Protein AF-A0AAU6FZZ6-F1 (afdb_monomer)

Secondary structure (DSSP, 8-state):
-EEEEESS-PPTTPPPBTTEEEEEEE-STT-EEEEEEEE--STT-SEEEEEESSTTSSTTTT-EEEEES--SSSSSB--TT-EEEEEE-HHHHTSEEEEEEEE---STT--EEEEEESSS-SSTTSS-EE-----

Nearest PDB structures (foldseek):
  8uxf-assembly1_A  TM=7.130E-01  e=1.417E-01  Homo sapiens
  4fvv-assembly1_A  TM=6.286E-01  e=9.226E-02  Clostridium botulinum
  3rmx-assembly3_C  TM=6.778E-01  e=1.755E-01  Clostridium botulinum
  3n7m-assembly1_A  TM=5.606E-01  e=2.175E-01  Clostridium botulinum
  4fvv-assembly2_B  TM=6.785E-01  e=1.146E+00  Clostridium botulinum

Structure (mmCIF, N/CA/C/O backbone):
data_AF-A0AAU6FZZ6-F1
#
_entry.id   AF-A0AAU6FZZ6-F1
#
loop_
_atom_site.group_PDB
_atom_site.id
_atom_site.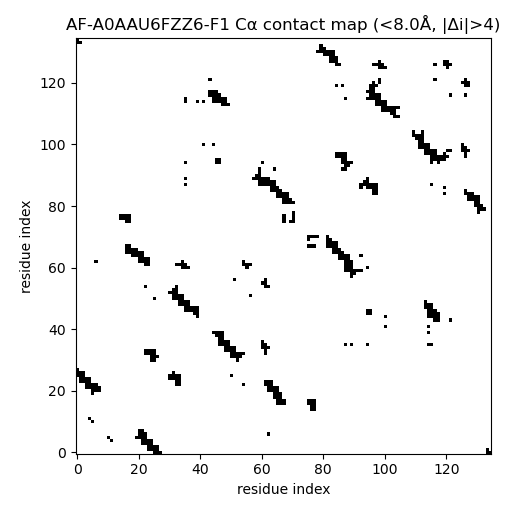type_symbol
_atom_site.label_atom_id
_atom_site.label_alt_id
_atom_site.label_comp_id
_atom_site.label_asym_id
_atom_site.label_entity_id
_atom_site.label_seq_id
_atom_site.pdbx_PDB_ins_code
_atom_site.Cartn_x
_atom_site.Cartn_y
_atom_site.Cartn_z
_atom_site.occupancy
_atom_site.B_iso_or_equiv
_atom_site.auth_seq_id
_atom_site.auth_comp_id
_atom_site.auth_asym_id
_atom_site.auth_atom_id
_atom_site.pdbx_PDB_model_num
ATOM 1 N N . MET A 1 1 ? -12.258 -1.123 -8.239 1.00 92.31 1 MET A N 1
ATOM 2 C CA . MET A 1 1 ? -12.514 -1.399 -6.808 1.00 92.31 1 MET A CA 1
ATOM 3 C C . MET A 1 1 ? -11.425 -2.312 -6.262 1.00 92.31 1 MET A C 1
ATOM 5 O O . MET A 1 1 ? -10.962 -3.175 -6.999 1.00 92.31 1 MET A O 1
ATOM 9 N N . TRP A 1 2 ? -11.029 -2.131 -5.001 1.00 96.12 2 TRP A N 1
ATOM 10 C CA . TRP A 1 2 ? -10.044 -2.969 -4.311 1.00 96.12 2 TRP A CA 1
ATOM 11 C C . TRP A 1 2 ? -10.691 -3.674 -3.120 1.00 96.12 2 TRP A C 1
ATOM 13 O O . TRP A 1 2 ? -11.487 -3.073 -2.404 1.00 96.12 2 TRP A O 1
ATOM 23 N N . LYS A 1 3 ? -10.336 -4.939 -2.900 1.00 95.94 3 LYS A N 1
ATOM 24 C CA . LYS A 1 3 ? -10.728 -5.727 -1.730 1.00 95.94 3 LYS A CA 1
ATOM 25 C C . LYS A 1 3 ? -9.518 -5.925 -0.826 1.00 95.94 3 LYS A C 1
ATOM 27 O O . LYS A 1 3 ? -8.477 -6.387 -1.286 1.00 95.94 3 LYS A O 1
ATOM 32 N N . VAL A 1 4 ? -9.678 -5.632 0.460 1.00 97.31 4 VAL A N 1
ATOM 33 C CA . VAL A 1 4 ? -8.666 -5.914 1.483 1.00 97.31 4 VAL A CA 1
ATOM 34 C C . VAL A 1 4 ? -8.840 -7.353 1.969 1.00 97.31 4 VAL A C 1
ATOM 36 O O . VAL A 1 4 ? -9.945 -7.766 2.322 1.00 97.31 4 VAL A O 1
ATOM 39 N N . VAL A 1 5 ? -7.762 -8.135 1.967 1.00 97.38 5 VAL A N 1
ATOM 40 C CA . VAL A 1 5 ? -7.744 -9.523 2.455 1.00 97.38 5 VAL A CA 1
ATOM 41 C C . VAL A 1 5 ? -6.594 -9.684 3.438 1.00 97.38 5 VAL A C 1
ATOM 43 O O . VAL A 1 5 ? -5.491 -9.227 3.164 1.00 97.38 5 VAL A O 1
ATOM 46 N N . SER A 1 6 ? -6.814 -10.351 4.571 1.00 98.00 6 SER A N 1
ATOM 47 C CA . SER A 1 6 ? -5.733 -10.605 5.528 1.00 98.00 6 SER A CA 1
ATOM 48 C C . SER A 1 6 ? -4.625 -11.463 4.910 1.00 98.00 6 SER A C 1
ATOM 50 O O . SER A 1 6 ? -4.896 -12.503 4.306 1.00 98.00 6 SER A O 1
ATOM 52 N N . ALA A 1 7 ? -3.370 -11.056 5.106 1.00 97.00 7 ALA A N 1
ATOM 53 C CA . ALA A 1 7 ? -2.201 -11.858 4.753 1.00 97.00 7 ALA A CA 1
ATOM 54 C C . ALA A 1 7 ? -1.709 -12.752 5.904 1.00 97.00 7 ALA A C 1
ATOM 56 O O . ALA A 1 7 ? -0.831 -13.589 5.692 1.00 97.00 7 ALA A O 1
ATOM 57 N N . THR A 1 8 ? -2.288 -12.593 7.096 1.00 96.44 8 THR A N 1
ATOM 58 C CA . THR A 1 8 ? -1.918 -13.286 8.342 1.00 96.44 8 THR A CA 1
ATOM 59 C C . THR A 1 8 ? -2.999 -14.240 8.850 1.00 96.44 8 THR A C 1
ATOM 61 O O . THR A 1 8 ? -2.817 -14.870 9.886 1.00 96.44 8 THR A O 1
ATOM 64 N N . GLY A 1 9 ? -4.110 -14.386 8.120 1.00 95.69 9 GLY A N 1
ATOM 65 C CA . GLY A 1 9 ? -5.161 -15.358 8.436 1.00 95.69 9 GLY A CA 1
ATOM 66 C C . GLY A 1 9 ? -6.272 -14.844 9.353 1.00 95.69 9 GLY A C 1
ATOM 67 O O . GLY A 1 9 ? -7.005 -15.656 9.913 1.00 95.69 9 GLY A O 1
ATOM 68 N N . LYS A 1 10 ? -6.447 -13.521 9.498 1.00 97.56 10 LYS A N 1
ATOM 69 C CA . LYS A 1 10 ? -7.645 -12.976 10.160 1.00 97.56 10 LYS A CA 1
ATOM 70 C C . LYS A 1 10 ? -8.913 -13.410 9.416 1.00 97.56 10 LYS A C 1
ATOM 72 O O . LYS A 1 10 ? -8.940 -13.448 8.185 1.00 97.56 10 LYS A O 1
ATOM 77 N N . ALA A 1 11 ? -9.968 -13.700 10.175 1.00 97.31 11 ALA A N 1
ATOM 78 C CA . ALA A 1 11 ? -11.250 -14.132 9.631 1.00 97.31 11 ALA A CA 1
ATOM 79 C C . ALA A 1 11 ? -11.925 -13.031 8.795 1.00 97.31 11 ALA A C 1
ATOM 81 O O . ALA A 1 11 ? -11.836 -11.842 9.119 1.00 97.31 11 ALA A O 1
ATOM 82 N N . ASN A 1 12 ? -12.655 -13.428 7.751 1.00 96.12 12 ASN A N 1
ATOM 83 C CA . ASN A 1 12 ? -13.462 -12.501 6.957 1.00 96.12 12 ASN A CA 1
ATOM 84 C C . ASN A 1 12 ? -14.491 -11.780 7.842 1.00 96.12 12 ASN A C 1
ATOM 86 O O . ASN A 1 12 ? -15.104 -12.396 8.709 1.00 96.12 12 ASN A O 1
ATOM 90 N N . GLY A 1 13 ? -14.682 -10.481 7.607 1.00 96.00 13 GLY A N 1
ATOM 91 C CA . GLY A 1 13 ? -15.552 -9.628 8.427 1.00 96.00 13 GLY A CA 1
ATOM 92 C C . GLY A 1 13 ? -14.870 -9.033 9.664 1.00 96.00 13 GLY A C 1
ATOM 93 O O . GLY A 1 13 ? -15.442 -8.148 10.293 1.00 96.00 13 GLY A O 1
ATOM 94 N N . SER A 1 14 ? -13.641 -9.452 9.991 1.00 97.44 14 SER A N 1
ATOM 95 C CA . SER A 1 14 ? -12.847 -8.787 11.030 1.00 97.44 14 SER A CA 1
ATOM 96 C C . SER A 1 14 ? -12.500 -7.359 10.619 1.00 97.44 14 SER A C 1
ATOM 98 O O . SER A 1 14 ? -12.234 -7.090 9.446 1.00 97.44 14 SER A O 1
ATOM 100 N N . HIS A 1 15 ? -12.439 -6.453 11.595 1.00 97.19 15 HIS A N 1
ATOM 101 C CA . HIS A 1 15 ? -11.930 -5.107 11.358 1.00 97.19 15 HIS A CA 1
ATOM 102 C C . HIS A 1 15 ? -10.459 -5.144 10.934 1.00 97.19 15 HIS A C 1
ATOM 104 O O . HIS A 1 15 ? -9.662 -5.902 11.493 1.00 97.19 15 HIS A O 1
ATOM 110 N N . VAL A 1 16 ? -10.109 -4.284 9.978 1.00 98.12 16 VAL A N 1
ATOM 111 C CA . VAL A 1 16 ? -8.714 -3.969 9.672 1.00 98.12 16 VAL A CA 1
ATOM 112 C C . VAL A 1 16 ? -8.199 -3.035 10.762 1.00 98.12 16 VAL A C 1
ATOM 114 O O . V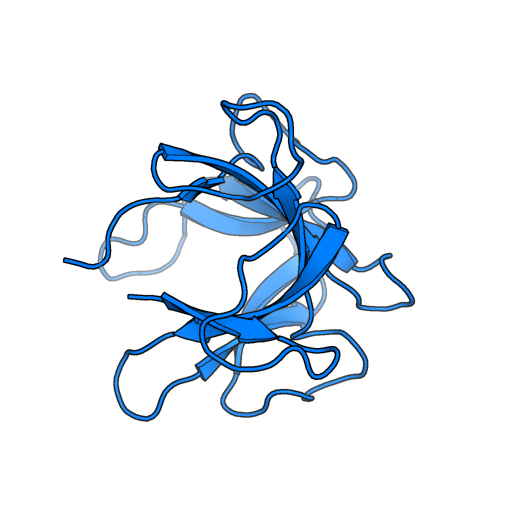AL A 1 16 ? -8.859 -2.053 11.110 1.00 98.12 16 VAL A O 1
ATOM 117 N N . THR A 1 17 ? -7.037 -3.351 11.316 1.00 98.19 17 THR A N 1
ATOM 118 C CA . THR A 1 17 ? -6.372 -2.566 12.360 1.00 98.19 17 THR A CA 1
ATOM 119 C C . THR A 1 17 ? -5.046 -2.039 11.823 1.00 98.19 17 THR A C 1
ATOM 121 O O . THR A 1 17 ? -4.382 -2.716 11.042 1.00 98.19 17 THR A O 1
ATOM 124 N N . SER A 1 18 ? -4.657 -0.832 12.232 1.00 98.50 18 SER A N 1
ATOM 125 C CA . SER A 1 18 ? -3.337 -0.270 11.945 1.00 98.50 18 SER A CA 1
ATOM 126 C C . SER A 1 18 ? -2.237 -1.254 12.371 1.00 98.50 18 SER A C 1
ATOM 128 O O . SER A 1 18 ? -2.272 -1.782 13.483 1.00 98.50 18 SER A O 1
ATOM 130 N N . GLY A 1 19 ? -1.295 -1.531 11.471 1.00 97.81 19 GLY A N 1
ATOM 131 C CA . GLY A 1 19 ? -0.261 -2.559 11.604 1.00 97.81 19 GLY A CA 1
ATOM 132 C C . GLY A 1 19 ? -0.617 -3.924 11.001 1.00 97.81 19 GLY A C 1
ATOM 133 O O . GLY A 1 19 ? 0.236 -4.809 10.970 1.00 97.81 19 GLY A O 1
ATOM 134 N N . ASP A 1 20 ? -1.838 -4.127 10.499 1.00 98.75 20 ASP A N 1
ATOM 135 C CA . ASP A 1 20 ? -2.193 -5.378 9.828 1.00 98.75 20 ASP A CA 1
ATOM 136 C C . ASP A 1 20 ? -1.413 -5.580 8.531 1.00 98.75 20 ASP A C 1
ATOM 138 O O . ASP A 1 20 ? -1.215 -4.650 7.752 1.00 98.75 20 ASP A O 1
ATOM 142 N N . VAL A 1 21 ? -1.063 -6.835 8.241 1.00 98.50 21 VAL A N 1
ATOM 143 C CA . VAL A 1 21 ? -0.535 -7.219 6.928 1.00 98.50 21 VAL A CA 1
ATOM 144 C C . VAL A 1 21 ? -1.675 -7.724 6.054 1.00 98.50 21 VAL A C 1
ATOM 146 O O . VAL A 1 21 ? -2.384 -8.678 6.402 1.00 98.50 21 VAL A O 1
ATOM 149 N N . VAL A 1 22 ? -1.843 -7.094 4.896 1.00 98.62 22 VAL A N 1
ATOM 150 C CA . VAL A 1 22 ? -2.951 -7.321 3.972 1.00 98.62 22 VAL A CA 1
ATOM 151 C C . VAL A 1 22 ? -2.469 -7.560 2.545 1.00 98.62 22 VAL A C 1
ATOM 153 O O . VAL A 1 22 ? -1.380 -7.160 2.137 1.00 98.62 22 VAL A O 1
ATOM 156 N N . TYR A 1 23 ? -3.329 -8.203 1.770 1.00 98.44 23 TYR A N 1
ATOM 157 C CA . TYR A 1 23 ? -3.329 -8.154 0.320 1.00 98.44 23 TYR A CA 1
ATOM 158 C C . TYR A 1 23 ? -4.364 -7.122 -0.137 1.00 98.44 23 TYR A C 1
ATOM 160 O O . TYR A 1 23 ? -5.494 -7.109 0.360 1.00 98.44 23 TYR A O 1
ATOM 168 N N . LEU A 1 24 ? -4.002 -6.309 -1.128 1.00 98.31 24 LEU A N 1
ATOM 169 C CA . LEU A 1 24 ? -4.932 -5.439 -1.846 1.00 98.31 24 LEU A CA 1
ATOM 170 C C . LEU A 1 24 ? -5.278 -6.102 -3.177 1.00 98.31 24 LEU A C 1
ATOM 172 O O . LEU A 1 24 ? -4.426 -6.221 -4.055 1.00 98.31 24 LEU A O 1
ATOM 176 N N . VAL A 1 25 ? -6.520 -6.566 -3.311 1.00 97.62 25 VAL A N 1
ATOM 177 C CA . VAL A 1 25 ? -6.983 -7.335 -4.470 1.00 97.62 25 VAL A CA 1
ATOM 178 C C . VAL A 1 25 ? -7.830 -6.446 -5.373 1.00 97.62 25 VAL A C 1
ATOM 180 O O . VAL A 1 25 ? -8.973 -6.125 -5.043 1.00 97.62 25 VAL A O 1
ATOM 183 N N . ASN A 1 26 ? -7.292 -6.055 -6.522 1.00 96.44 26 ASN A N 1
ATOM 184 C CA . ASN A 1 26 ? -8.046 -5.411 -7.588 1.00 96.44 26 ASN A CA 1
ATOM 185 C C . ASN A 1 26 ? -9.216 -6.321 -7.972 1.00 96.44 26 ASN A C 1
ATOM 187 O O . ASN A 1 26 ? -9.022 -7.515 -8.162 1.00 96.44 26 ASN A O 1
ATOM 191 N N . GLN A 1 27 ? -10.425 -5.776 -8.048 1.00 95.38 27 GLN A N 1
ATOM 192 C CA . GLN A 1 27 ? -11.643 -6.521 -8.382 1.00 95.38 27 GLN A CA 1
ATOM 193 C C . GLN A 1 27 ? -11.985 -6.461 -9.879 1.00 95.38 27 GLN A C 1
ATOM 195 O O . GLN A 1 27 ? -13.053 -6.908 -10.282 1.00 95.38 27 GLN A O 1
ATOM 200 N N . TYR A 1 28 ? -11.113 -5.890 -10.714 1.00 91.19 28 TYR A N 1
ATOM 201 C CA . TYR A 1 28 ? -11.283 -5.938 -12.163 1.00 91.19 28 TYR A CA 1
ATOM 202 C C . TYR A 1 28 ? -11.075 -7.368 -12.695 1.00 91.19 28 TYR A C 1
ATOM 204 O O . TYR A 1 28 ? -10.033 -7.982 -12.454 1.00 91.19 28 TYR A O 1
ATOM 212 N N . SER A 1 29 ? -12.049 -7.872 -13.462 1.00 91.62 29 SER A N 1
ATOM 213 C CA . SER A 1 29 ? -12.034 -9.213 -14.066 1.00 91.62 29 SER A CA 1
ATOM 214 C C . SER A 1 29 ? -11.807 -10.332 -13.027 1.00 91.62 29 SER A C 1
ATOM 216 O O . SER A 1 29 ? -12.528 -10.402 -12.035 1.00 91.62 29 SER A O 1
ATOM 218 N N . THR A 1 30 ? -10.821 -11.212 -13.226 1.00 87.88 30 THR A N 1
ATOM 219 C CA . THR A 1 30 ? -10.518 -12.370 -12.361 1.00 87.88 30 THR A CA 1
ATOM 220 C C . THR A 1 30 ? -9.796 -12.016 -11.059 1.00 87.88 30 THR A C 1
ATOM 222 O O . THR A 1 30 ? -9.497 -12.899 -10.258 1.00 87.88 30 THR A O 1
ATOM 225 N N . GLY A 1 31 ? -9.518 -10.732 -10.846 1.00 92.56 31 GLY A N 1
ATOM 226 C CA . GLY A 1 31 ? -8.831 -10.203 -9.684 1.00 92.56 31 GLY A CA 1
ATOM 227 C C . GLY A 1 31 ? -7.311 -10.358 -9.727 1.00 92.56 31 GLY A C 1
ATOM 228 O O . GLY A 1 31 ? -6.769 -11.381 -10.143 1.00 92.56 31 GLY A O 1
ATOM 229 N N . THR A 1 32 ? -6.609 -9.315 -9.293 1.00 97.06 32 THR A N 1
ATOM 230 C CA . THR A 1 32 ? -5.139 -9.262 -9.238 1.00 97.06 32 THR A CA 1
ATOM 231 C C . THR A 1 32 ? -4.676 -8.592 -7.949 1.00 97.06 32 THR A C 1
ATOM 233 O O . THR A 1 32 ? -5.439 -7.886 -7.300 1.00 97.06 32 THR A O 1
ATOM 236 N N . TYR A 1 33 ? -3.435 -8.820 -7.540 1.00 98.00 33 TYR A N 1
ATOM 237 C CA . TYR A 1 33 ? -2.865 -8.323 -6.288 1.00 98.00 33 TYR A CA 1
ATOM 238 C C . TYR A 1 33 ? -1.971 -7.115 -6.548 1.00 98.00 33 TYR A C 1
ATOM 240 O O . TYR A 1 33 ? -1.170 -7.166 -7.480 1.00 98.00 33 TYR A O 1
ATOM 248 N N . LEU A 1 34 ? -2.077 -6.061 -5.733 1.00 98.25 34 LEU A N 1
ATOM 249 C CA . LEU A 1 34 ? -1.124 -4.948 -5.751 1.00 98.25 34 LEU A CA 1
ATOM 250 C C . LEU A 1 34 ? 0.256 -5.441 -5.318 1.00 98.25 34 LEU A C 1
ATOM 252 O O . LEU A 1 34 ? 0.380 -6.089 -4.277 1.00 98.25 34 LEU A O 1
ATOM 256 N N . ASP A 1 35 ? 1.284 -5.115 -6.090 1.00 98.06 35 ASP A N 1
ATOM 257 C CA . ASP A 1 35 ? 2.591 -5.735 -5.937 1.00 98.06 35 ASP A CA 1
ATOM 258 C C . ASP A 1 35 ? 3.742 -4.815 -6.373 1.00 98.06 35 ASP A C 1
ATOM 260 O O . ASP A 1 35 ? 3.628 -4.078 -7.356 1.00 98.06 35 ASP A O 1
ATOM 264 N N . THR A 1 36 ? 4.855 -4.872 -5.636 1.00 97.12 36 THR A N 1
ATOM 265 C CA . THR A 1 36 ? 6.118 -4.214 -6.002 1.00 97.12 36 THR A CA 1
ATOM 266 C C . THR A 1 36 ? 6.862 -5.009 -7.070 1.00 97.12 36 THR A C 1
ATOM 268 O O . THR A 1 36 ? 7.136 -6.194 -6.900 1.00 97.12 36 THR A O 1
ATOM 271 N N . ASN A 1 37 ? 7.227 -4.371 -8.183 1.00 94.06 37 ASN A N 1
ATOM 272 C CA . ASN A 1 37 ? 7.732 -5.046 -9.375 1.00 94.06 37 ASN A CA 1
ATOM 273 C C . ASN A 1 37 ? 8.958 -4.362 -9.985 1.00 94.06 37 ASN A C 1
ATOM 275 O O . ASN A 1 37 ? 8.829 -3.492 -10.836 1.00 94.06 37 ASN A O 1
ATOM 279 N N . GLY A 1 38 ? 10.149 -4.824 -9.602 1.00 95.12 38 GLY A N 1
ATOM 280 C CA . GLY A 1 38 ? 11.406 -4.311 -10.147 1.00 95.12 38 GLY A CA 1
ATOM 281 C C . GLY A 1 38 ? 11.761 -2.915 -9.629 1.00 95.12 38 GLY A C 1
ATOM 282 O O . GLY A 1 38 ? 10.955 -2.240 -8.991 1.00 95.12 38 GLY A O 1
ATOM 283 N N . HIS A 1 39 ? 13.010 -2.507 -9.845 1.00 96.31 39 HIS A N 1
ATOM 284 C CA . HIS A 1 39 ? 13.485 -1.190 -9.426 1.00 96.31 39 HIS A CA 1
ATOM 285 C C . HIS A 1 39 ? 12.896 -0.087 -10.301 1.00 96.31 39 HIS A C 1
ATOM 287 O O . HIS A 1 39 ? 12.932 -0.193 -11.524 1.00 96.31 39 HIS A O 1
ATOM 293 N N . SER A 1 40 ? 12.424 0.984 -9.663 1.00 96.19 40 SER A N 1
ATOM 294 C CA . SER A 1 40 ? 11.905 2.143 -10.385 1.00 96.19 40 SER A CA 1
ATOM 295 C C . SER A 1 40 ? 13.037 3.040 -10.871 1.00 96.19 40 SER A C 1
ATOM 297 O O . SER A 1 40 ? 14.021 3.258 -10.164 1.00 96.19 40 SER A O 1
ATOM 299 N N . THR A 1 41 ? 12.865 3.635 -12.050 1.00 95.12 41 THR A N 1
ATOM 300 C CA . THR A 1 41 ? 13.735 4.713 -12.548 1.00 95.12 41 THR A CA 1
ATOM 301 C C . THR A 1 41 ? 13.246 6.104 -12.130 1.00 95.12 41 THR A C 1
ATOM 303 O O . THR A 1 41 ? 13.858 7.109 -12.497 1.00 95.12 41 THR A O 1
ATOM 306 N N . ARG A 1 42 ? 12.126 6.202 -11.398 1.00 94.19 42 ARG A N 1
ATOM 307 C CA . ARG A 1 42 ? 11.593 7.474 -10.890 1.00 94.19 42 ARG A CA 1
ATOM 308 C C . ARG A 1 42 ? 12.472 8.012 -9.762 1.00 94.19 42 ARG A C 1
ATOM 310 O O . ARG A 1 42 ? 12.909 7.279 -8.879 1.00 94.19 42 ARG A O 1
ATOM 317 N N . SER A 1 43 ? 12.685 9.327 -9.758 1.00 94.38 43 SER A N 1
ATOM 318 C CA . SER A 1 43 ? 13.462 9.986 -8.705 1.00 94.38 43 SER A CA 1
ATOM 319 C C . SER A 1 43 ? 12.841 9.748 -7.323 1.00 94.38 43 SER A C 1
ATOM 321 O O . SER A 1 43 ? 11.638 9.936 -7.128 1.00 94.38 43 SER A O 1
ATOM 323 N N . GLY A 1 44 ? 13.672 9.322 -6.368 1.00 94.31 44 GLY A N 1
ATOM 324 C CA . GLY A 1 44 ? 13.272 9.051 -4.985 1.00 94.31 44 GLY A CA 1
ATOM 325 C C . GLY A 1 44 ? 12.443 7.778 -4.768 1.00 94.31 44 GLY A C 1
ATOM 326 O O . GLY A 1 44 ? 12.042 7.527 -3.634 1.00 94.31 44 GLY A O 1
ATOM 327 N N . ALA A 1 45 ? 12.190 6.977 -5.808 1.00 97.31 45 ALA A N 1
ATOM 328 C CA . ALA A 1 45 ? 11.492 5.699 -5.688 1.00 97.31 45 ALA A CA 1
ATOM 329 C C . ALA A 1 45 ? 12.450 4.529 -5.396 1.00 97.31 45 ALA A C 1
ATOM 331 O O . ALA A 1 45 ? 13.634 4.579 -5.725 1.00 97.31 45 ALA A O 1
ATOM 332 N N . LYS A 1 46 ? 11.924 3.446 -4.808 1.00 97.62 46 LYS A N 1
ATOM 333 C CA . LYS A 1 46 ? 12.619 2.157 -4.646 1.00 97.62 46 LYS A CA 1
ATOM 334 C C . LYS A 1 46 ? 12.217 1.169 -5.740 1.00 97.62 46 LYS A C 1
ATOM 336 O O . LYS A 1 46 ? 13.085 0.647 -6.441 1.00 97.62 46 LYS A O 1
ATOM 341 N N . TYR A 1 47 ? 10.915 0.918 -5.877 1.00 98.06 47 TYR A N 1
ATOM 342 C CA . TYR A 1 47 ? 10.363 -0.084 -6.789 1.00 98.06 47 TYR A CA 1
ATOM 343 C C . TYR A 1 47 ? 9.155 0.457 -7.551 1.00 98.06 47 TYR A C 1
ATOM 345 O O . TYR A 1 47 ? 8.433 1.317 -7.041 1.00 98.06 47 TYR A O 1
ATOM 353 N N . ASP A 1 48 ? 8.930 -0.050 -8.761 1.00 97.62 48 ASP A N 1
ATOM 354 C CA . ASP A 1 48 ? 7.677 0.194 -9.476 1.00 97.62 48 ASP A CA 1
ATOM 355 C C . ASP A 1 48 ? 6.545 -0.619 -8.838 1.00 97.62 48 ASP A C 1
ATOM 357 O O . ASP A 1 48 ? 6.778 -1.623 -8.156 1.00 97.62 48 ASP A O 1
ATOM 361 N N . VAL A 1 49 ? 5.301 -0.187 -9.043 1.00 97.50 49 VAL A N 1
ATOM 362 C CA . VAL A 1 49 ? 4.117 -0.881 -8.528 1.00 97.50 49 VAL A CA 1
ATOM 363 C C . VAL A 1 49 ? 3.192 -1.252 -9.676 1.00 97.50 49 VAL A C 1
ATOM 365 O O . VAL A 1 49 ? 2.900 -0.459 -10.566 1.00 97.50 49 VAL A O 1
ATOM 368 N N . SER A 1 50 ? 2.720 -2.493 -9.657 1.00 95.69 50 SER A N 1
ATOM 369 C CA . SER A 1 50 ? 1.806 -3.031 -10.663 1.00 95.69 50 SER A CA 1
ATOM 370 C C . SER A 1 50 ? 0.841 -4.022 -10.017 1.00 95.69 50 SER A C 1
ATOM 372 O O . SER A 1 50 ? 0.825 -4.180 -8.794 1.00 95.69 50 SER A O 1
ATOM 374 N N . THR A 1 51 ? 0.008 -4.685 -10.823 1.00 96.12 51 THR A N 1
ATOM 375 C CA . THR A 1 51 ? -0.781 -5.817 -10.328 1.00 96.12 51 THR A CA 1
ATOM 376 C C . THR A 1 51 ? -0.287 -7.136 -10.897 1.00 96.12 51 THR A C 1
ATOM 378 O O . THR A 1 51 ? 0.186 -7.192 -12.028 1.00 96.12 51 THR A O 1
ATOM 381 N N . THR A 1 52 ? -0.417 -8.205 -10.117 1.00 95.88 52 THR A N 1
ATOM 382 C CA . THR A 1 52 ? -0.033 -9.567 -10.508 1.00 95.88 52 THR A CA 1
ATOM 383 C C . THR A 1 52 ? -1.172 -10.551 -10.255 1.00 95.88 52 THR A C 1
ATOM 385 O O . THR A 1 52 ? -1.962 -10.377 -9.329 1.00 95.88 52 THR A O 1
ATOM 388 N N . ALA A 1 53 ? -1.265 -11.615 -11.052 1.00 94.62 53 ALA A N 1
ATOM 389 C CA . ALA A 1 53 ? -2.262 -12.669 -10.853 1.00 94.62 53 ALA A CA 1
ATOM 390 C C . ALA A 1 53 ? -1.998 -13.515 -9.590 1.00 94.62 53 ALA A C 1
ATOM 392 O O . ALA A 1 53 ? -2.887 -14.208 -9.100 1.00 94.62 53 ALA A O 1
ATOM 393 N N . THR A 1 54 ? -0.779 -13.471 -9.043 1.00 91.94 54 THR A N 1
ATOM 394 C CA . THR A 1 54 ? -0.355 -14.347 -7.945 1.00 91.94 54 THR A CA 1
ATOM 395 C C . THR A 1 54 ? -0.080 -13.561 -6.669 1.00 91.94 54 THR A C 1
ATOM 397 O O . THR A 1 54 ? 0.761 -12.670 -6.676 1.00 91.94 54 THR A O 1
ATOM 400 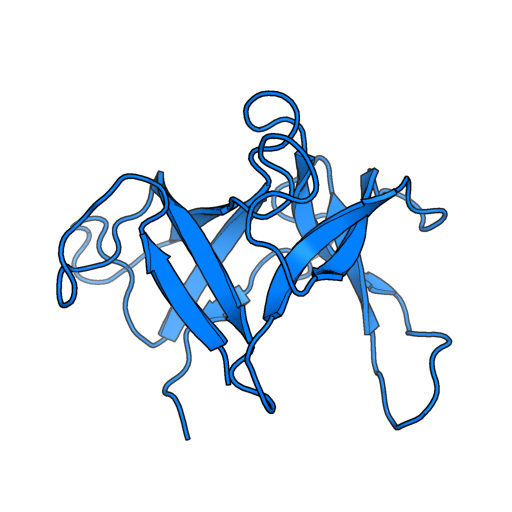N N . LYS A 1 55 ? -0.649 -13.982 -5.537 1.00 88.19 55 LYS A N 1
ATOM 401 C CA . LYS A 1 55 ? -0.377 -13.403 -4.202 1.00 88.19 55 LYS A CA 1
ATOM 402 C C . LYS A 1 55 ? 1.068 -13.551 -3.685 1.00 88.19 55 LYS A C 1
ATOM 404 O O . LYS A 1 55 ? 1.354 -13.148 -2.562 1.00 88.19 55 LYS A O 1
ATOM 409 N N . ASN A 1 56 ? 1.938 -14.229 -4.434 1.00 80.88 56 ASN A N 1
ATOM 410 C CA . ASN A 1 56 ? 3.303 -14.559 -4.028 1.00 80.88 56 ASN A CA 1
ATOM 411 C C . ASN A 1 56 ? 4.232 -14.639 -5.250 1.00 80.88 56 ASN A C 1
ATOM 413 O O . ASN A 1 56 ? 4.829 -15.685 -5.501 1.00 80.88 56 ASN A O 1
ATOM 417 N N . ARG A 1 57 ? 4.310 -13.564 -6.050 1.00 87.31 57 ARG A N 1
ATOM 418 C CA . ARG A 1 57 ? 5.288 -13.515 -7.155 1.00 87.31 57 ARG A CA 1
ATOM 419 C C . ARG A 1 57 ? 6.719 -13.543 -6.607 1.00 87.31 57 ARG A C 1
ATOM 421 O O . ARG A 1 57 ? 7.585 -14.196 -7.177 1.00 87.31 57 ARG A O 1
ATOM 428 N N . GLY A 1 58 ? 6.940 -12.875 -5.478 1.00 88.19 58 GLY A N 1
ATOM 429 C CA . GLY A 1 58 ? 8.114 -13.030 -4.633 1.00 88.19 58 GLY A CA 1
ATOM 430 C C . GLY A 1 58 ? 7.742 -12.892 -3.152 1.00 88.19 58 GLY A C 1
ATOM 431 O O . GLY A 1 58 ? 6.662 -12.381 -2.833 1.00 88.19 58 GLY A O 1
ATOM 432 N N . PRO A 1 59 ? 8.617 -13.328 -2.228 1.00 93.88 59 PRO A N 1
ATOM 433 C CA . PRO A 1 59 ? 8.357 -13.221 -0.796 1.00 93.88 59 PRO A CA 1
ATOM 434 C C . PRO A 1 59 ? 8.077 -11.770 -0.375 1.00 93.88 59 PRO A C 1
ATOM 436 O O . PRO A 1 59 ? 8.948 -10.909 -0.461 1.00 93.88 59 PRO A O 1
ATOM 439 N N . GLY A 1 60 ? 6.847 -11.496 0.066 1.00 96.19 60 GLY A N 1
ATOM 440 C CA . GLY A 1 60 ? 6.432 -10.185 0.581 1.00 96.19 60 GLY A CA 1
ATOM 441 C C . GLY A 1 60 ? 6.074 -9.135 -0.479 1.00 96.19 60 GLY A C 1
ATOM 442 O O . GLY A 1 60 ? 5.537 -8.094 -0.118 1.00 96.19 60 GLY A O 1
ATOM 443 N N . THR A 1 61 ? 6.276 -9.394 -1.776 1.00 97.50 61 THR A N 1
ATOM 444 C CA . THR A 1 61 ? 6.078 -8.369 -2.826 1.00 97.50 61 THR A CA 1
ATOM 445 C C . THR A 1 61 ? 4.622 -7.926 -2.967 1.00 97.50 61 THR A C 1
ATOM 447 O O . THR A 1 61 ? 4.364 -6.761 -3.258 1.00 97.50 61 THR A O 1
ATOM 450 N N . SER A 1 62 ? 3.662 -8.817 -2.693 1.00 98.12 62 SER A N 1
ATOM 451 C CA . SER A 1 62 ? 2.223 -8.505 -2.733 1.00 98.12 62 SER A CA 1
ATOM 452 C C . SER A 1 62 ? 1.603 -8.239 -1.353 1.00 98.12 62 SER A C 1
ATOM 454 O O . SER A 1 62 ? 0.386 -8.079 -1.248 1.00 98.12 62 SER A O 1
ATOM 456 N N . LYS A 1 63 ? 2.405 -8.247 -0.282 1.00 98.38 63 LYS A N 1
ATOM 457 C CA . LYS A 1 63 ? 1.942 -8.032 1.094 1.00 98.38 63 LYS A CA 1
ATOM 458 C C . LYS A 1 63 ? 2.231 -6.599 1.519 1.00 98.38 63 LYS A C 1
ATOM 460 O O . LYS A 1 63 ? 3.326 -6.086 1.296 1.00 98.38 63 LYS A O 1
ATOM 465 N N . TRP A 1 64 ? 1.256 -5.982 2.167 1.00 98.81 64 TRP A N 1
ATOM 466 C CA . TRP A 1 64 ? 1.322 -4.588 2.581 1.00 98.81 64 TRP A CA 1
ATOM 467 C C . TRP A 1 64 ? 0.930 -4.468 4.044 1.00 98.81 64 TRP A C 1
ATOM 469 O O . TRP A 1 64 ? -0.134 -4.938 4.435 1.00 98.81 64 TRP A O 1
ATOM 479 N N . HIS A 1 65 ? 1.777 -3.838 4.846 1.00 98.81 65 HIS A N 1
ATOM 480 C CA . HIS A 1 65 ? 1.415 -3.372 6.178 1.00 98.81 65 HIS A CA 1
ATOM 481 C C . HIS A 1 65 ? 0.595 -2.096 6.012 1.00 98.81 65 HIS A C 1
ATOM 483 O O . HIS A 1 65 ? 1.046 -1.166 5.341 1.00 98.81 65 HIS A O 1
ATOM 489 N N . ILE A 1 66 ? -0.606 -2.061 6.579 1.00 98.81 66 ILE A N 1
ATOM 490 C CA . ILE A 1 66 ? -1.498 -0.903 6.498 1.00 98.81 66 ILE A CA 1
ATOM 491 C C . ILE A 1 66 ? -1.469 -0.126 7.810 1.00 98.81 66 ILE A C 1
ATOM 493 O O . ILE A 1 66 ? -1.710 -0.691 8.873 1.00 98.81 66 ILE A O 1
ATOM 497 N N . PHE A 1 67 ? -1.198 1.173 7.743 1.00 98.50 67 PHE A N 1
ATOM 498 C CA . PHE A 1 67 ? -1.146 2.052 8.909 1.00 98.50 67 PHE A CA 1
ATOM 499 C C . PHE A 1 67 ? -2.154 3.176 8.740 1.00 98.50 67 PHE A C 1
ATOM 501 O O . PHE A 1 67 ? -2.074 3.903 7.759 1.00 98.50 67 PHE A O 1
ATOM 508 N N . GLY A 1 68 ? -3.096 3.320 9.671 1.00 97.75 68 GLY A N 1
ATOM 509 C CA . GLY A 1 68 ? -3.934 4.520 9.733 1.00 97.75 68 GLY A CA 1
ATOM 510 C C . GLY A 1 68 ? -3.148 5.680 10.338 1.00 97.75 68 GLY A C 1
ATOM 511 O O . GLY A 1 68 ? -2.512 5.488 11.374 1.00 97.75 68 GLY A O 1
ATOM 512 N N . GLU A 1 69 ? -3.199 6.863 9.721 1.00 95.88 69 GLU A N 1
ATOM 513 C CA . GLU A 1 69 ? -2.579 8.078 10.275 1.00 95.88 69 GLU A CA 1
ATOM 514 C C . GLU A 1 69 ? -3.288 8.502 11.570 1.00 95.88 69 GLU A C 1
ATOM 516 O O . GLU A 1 69 ? -2.662 8.774 12.593 1.00 95.88 69 GLU A O 1
ATOM 521 N N . THR A 1 70 ? -4.619 8.512 11.536 1.00 92.94 70 THR A N 1
ATOM 522 C CA . THR A 1 70 ? -5.497 8.697 12.692 1.00 92.94 70 THR A CA 1
ATOM 523 C C . THR A 1 70 ? -6.877 8.127 12.369 1.00 92.94 70 THR A C 1
ATOM 525 O O . THR A 1 70 ? -7.225 7.973 11.199 1.00 92.94 70 THR A O 1
ATOM 528 N N . SER A 1 71 ? -7.658 7.803 13.396 1.00 96.31 71 SER A N 1
ATOM 529 C CA . SER A 1 71 ? -9.051 7.371 13.260 1.00 96.31 71 SER A CA 1
ATOM 530 C C . SER A 1 71 ? -9.852 7.815 14.480 1.00 96.31 71 SER A C 1
ATOM 532 O O . SER A 1 71 ? -9.291 8.074 15.550 1.00 96.31 71 SER A O 1
ATOM 534 N N . SER A 1 72 ? -11.173 7.888 14.331 1.00 94.38 72 SER A N 1
ATOM 535 C CA . SER A 1 72 ? -12.097 8.152 15.433 1.00 94.38 72 SER A CA 1
ATOM 536 C C . SER A 1 72 ? -13.111 7.011 15.575 1.00 94.38 72 SER A C 1
ATOM 538 O O . SER A 1 72 ? -13.823 6.708 14.612 1.00 94.38 72 SER A O 1
ATOM 540 N N . PRO A 1 73 ? -13.228 6.384 16.765 1.00 95.94 73 PRO A N 1
ATOM 541 C CA . PRO A 1 73 ? -12.380 6.558 17.952 1.00 95.94 73 PRO A CA 1
ATOM 542 C C . PRO A 1 73 ? -10.925 6.099 17.734 1.00 95.94 73 PRO A C 1
ATOM 544 O O . PRO A 1 73 ? -10.638 5.325 16.823 1.00 95.94 73 PRO A O 1
ATOM 547 N N . ALA A 1 74 ? -10.018 6.529 18.619 1.00 95.12 74 ALA A N 1
ATOM 548 C CA . ALA A 1 74 ? -8.598 6.162 18.610 1.00 95.12 74 ALA A CA 1
ATOM 549 C C . ALA A 1 74 ? -8.356 4.722 19.121 1.00 95.12 74 ALA A C 1
ATOM 551 O O . ALA A 1 74 ? -7.666 4.498 20.112 1.00 95.12 74 ALA A O 1
ATOM 552 N N . ASP A 1 75 ? -8.962 3.737 18.457 1.00 96.44 75 ASP A N 1
ATOM 553 C CA . ASP A 1 75 ? -8.894 2.305 18.789 1.00 96.44 75 ASP A CA 1
ATOM 554 C C . ASP A 1 75 ? -8.052 1.489 17.792 1.00 96.44 75 ASP A C 1
ATOM 556 O O . ASP A 1 75 ? -8.063 0.257 17.805 1.00 96.44 75 ASP A O 1
ATOM 560 N N . GLY A 1 76 ? -7.349 2.183 16.896 1.00 96.69 76 GLY A N 1
ATOM 561 C CA . GLY A 1 76 ? -6.497 1.597 15.867 1.00 96.69 76 GLY A CA 1
ATOM 562 C C . GLY A 1 76 ? -7.247 0.946 14.704 1.00 96.69 76 GLY A C 1
ATOM 563 O O . GLY A 1 76 ? -6.591 0.452 13.789 1.00 96.69 76 GLY A O 1
ATOM 564 N N . ARG A 1 77 ? -8.587 0.913 14.691 1.00 98.00 77 ARG A N 1
ATOM 565 C CA . ARG A 1 77 ? -9.337 0.381 13.543 1.00 98.00 77 ARG A CA 1
ATOM 566 C C . ARG A 1 77 ? -9.283 1.364 12.381 1.00 98.00 77 ARG A C 1
ATOM 568 O O . ARG A 1 77 ? -9.411 2.563 12.585 1.00 98.00 77 ARG A O 1
ATOM 575 N N . ILE A 1 78 ? -9.147 0.828 11.175 1.00 98.12 78 ILE A N 1
ATOM 576 C CA . ILE A 1 78 ? -9.219 1.599 9.935 1.00 98.12 78 ILE A CA 1
ATOM 577 C C . ILE A 1 78 ? -10.670 1.621 9.463 1.00 98.12 78 ILE A C 1
ATOM 579 O O . ILE A 1 78 ? -11.331 0.580 9.381 1.00 98.12 78 ILE A O 1
ATOM 583 N N . ARG A 1 79 ? -11.164 2.818 9.168 1.00 96.94 79 ARG A N 1
ATOM 584 C CA . ARG A 1 79 ? -12.543 3.113 8.783 1.00 96.94 79 ARG A CA 1
ATOM 585 C C . ARG A 1 79 ? -12.581 3.825 7.439 1.00 96.94 79 ARG A C 1
ATOM 587 O O . ARG A 1 79 ? -11.571 4.290 6.920 1.00 96.94 79 ARG A O 1
ATOM 594 N N . THR A 1 80 ? -13.778 3.905 6.871 1.00 96.12 80 THR A N 1
ATOM 595 C CA . THR A 1 80 ? -14.045 4.830 5.770 1.00 96.12 80 THR A CA 1
ATOM 596 C C . THR A 1 80 ? -13.652 6.246 6.182 1.00 96.12 80 THR A C 1
ATOM 598 O O . THR A 1 80 ? -13.844 6.628 7.331 1.00 96.12 80 THR A O 1
ATOM 601 N N . ASP A 1 81 ? -13.123 6.994 5.222 1.00 96.31 81 ASP A N 1
ATOM 602 C CA . ASP A 1 81 ? -12.576 8.342 5.341 1.00 96.31 81 ASP A CA 1
ATOM 603 C C . ASP A 1 81 ? -11.234 8.474 6.065 1.00 96.31 81 ASP A C 1
ATOM 605 O O . ASP A 1 81 ? -10.612 9.533 5.939 1.00 96.31 81 ASP A O 1
ATOM 609 N N . ASP A 1 82 ? -10.733 7.415 6.704 1.00 98.12 82 ASP A N 1
ATOM 610 C CA . ASP A 1 82 ? -9.384 7.422 7.262 1.00 98.12 82 ASP A CA 1
ATOM 611 C C . ASP A 1 82 ? -8.331 7.531 6.151 1.00 98.12 82 ASP A C 1
ATOM 613 O O . ASP A 1 82 ? -8.483 7.014 5.034 1.00 98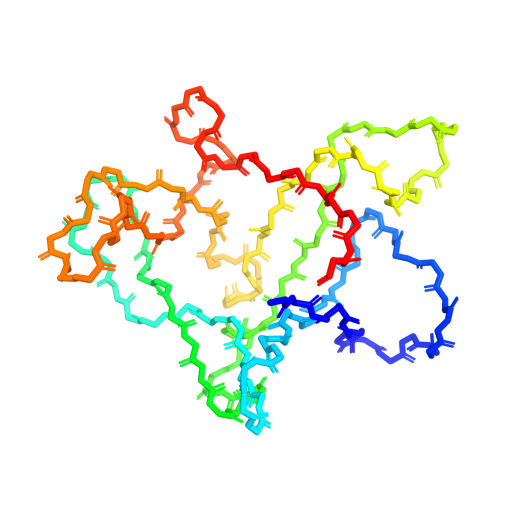.12 82 ASP A O 1
ATOM 617 N N . VAL A 1 83 ? -7.230 8.194 6.491 1.00 98.19 83 VAL A N 1
ATOM 618 C CA . VAL A 1 83 ? -6.018 8.233 5.676 1.00 98.19 83 VAL A CA 1
ATOM 619 C C . VAL A 1 83 ? -5.079 7.132 6.151 1.00 98.19 83 VAL A C 1
ATOM 621 O O . VAL A 1 83 ? -4.879 6.947 7.354 1.00 98.19 83 VAL A O 1
ATOM 624 N N . VAL A 1 84 ? -4.519 6.389 5.200 1.00 98.56 84 VAL A N 1
ATOM 625 C CA . VAL A 1 84 ? -3.610 5.276 5.453 1.00 98.56 84 VAL A CA 1
ATOM 626 C C . VAL A 1 84 ? -2.316 5.409 4.660 1.00 98.56 84 VAL A C 1
ATOM 628 O O . VAL A 1 84 ? -2.303 5.916 3.537 1.00 98.56 84 VAL A O 1
ATOM 631 N N . ASN A 1 85 ? -1.239 4.856 5.208 1.00 98.75 85 ASN A N 1
ATOM 632 C CA . ASN A 1 85 ? -0.004 4.569 4.488 1.00 98.75 85 ASN A CA 1
AT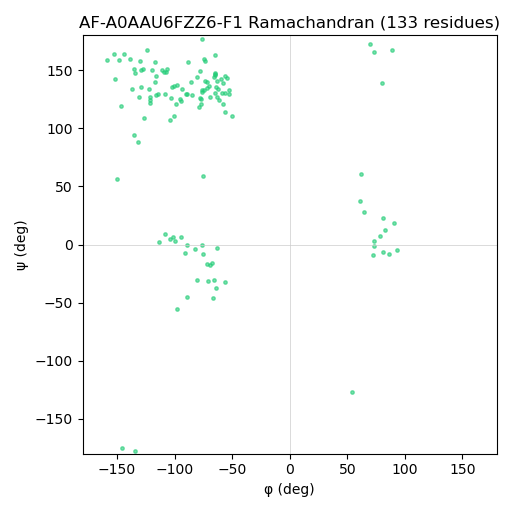OM 633 C C . ASN A 1 85 ? 0.157 3.047 4.351 1.00 98.75 85 ASN A C 1
ATOM 635 O O . ASN A 1 85 ? -0.307 2.271 5.190 1.00 98.75 85 ASN A O 1
ATOM 639 N N . LEU A 1 86 ? 0.820 2.610 3.281 1.00 98.88 86 LEU A N 1
ATOM 640 C CA . LEU A 1 86 ? 0.960 1.194 2.934 1.00 98.88 86 LEU A CA 1
ATOM 641 C C . LEU A 1 86 ? 2.436 0.853 2.747 1.00 98.88 86 LEU A C 1
ATOM 643 O O . LEU A 1 86 ? 3.023 1.261 1.752 1.00 98.88 86 LEU A O 1
ATOM 647 N N . LEU A 1 87 ? 3.033 0.097 3.668 1.00 98.88 87 LEU A N 1
ATOM 648 C CA . LEU A 1 87 ? 4.430 -0.348 3.587 1.00 98.88 87 LEU A CA 1
ATOM 649 C C . LEU A 1 87 ? 4.512 -1.747 2.984 1.00 98.88 87 LEU A C 1
ATOM 651 O O . LEU A 1 87 ? 3.903 -2.684 3.494 1.00 98.88 87 LEU A O 1
ATOM 655 N N . ASN A 1 88 ? 5.287 -1.918 1.922 1.00 98.69 88 ASN A N 1
ATOM 656 C CA . ASN A 1 88 ? 5.465 -3.219 1.294 1.00 98.69 88 ASN A CA 1
ATOM 657 C C . ASN A 1 88 ? 6.368 -4.145 2.130 1.00 98.69 88 ASN A C 1
ATOM 659 O O . ASN A 1 88 ? 7.456 -3.752 2.553 1.00 98.69 88 ASN A O 1
ATOM 663 N N . ASP A 1 89 ? 5.935 -5.393 2.316 1.00 98.25 89 ASP A N 1
ATOM 664 C CA . ASP A 1 89 ? 6.594 -6.397 3.164 1.00 98.25 89 ASP A CA 1
ATOM 665 C C . ASP A 1 89 ? 7.865 -7.003 2.540 1.00 98.25 89 ASP A C 1
ATOM 667 O O . ASP A 1 89 ? 8.590 -7.740 3.210 1.00 98.25 89 ASP A O 1
ATOM 671 N N . TYR A 1 90 ? 8.166 -6.713 1.268 1.00 97.19 90 TYR A N 1
ATOM 672 C CA . TYR A 1 90 ? 9.362 -7.226 0.599 1.00 97.19 90 TYR A CA 1
ATOM 673 C C . TYR A 1 90 ? 10.637 -6.937 1.404 1.00 97.19 90 TYR A C 1
ATOM 675 O O . TYR A 1 90 ? 10.859 -5.821 1.878 1.00 9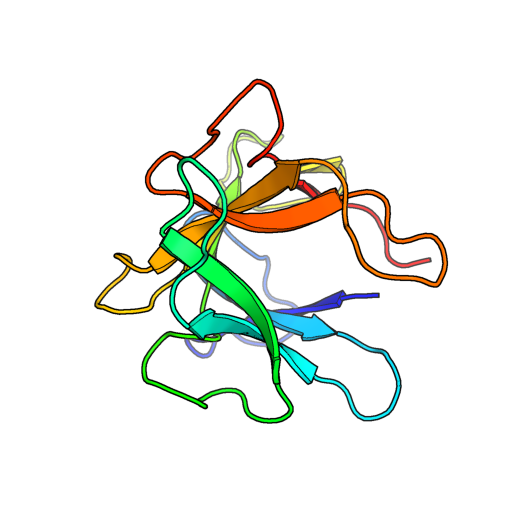7.19 90 TYR A O 1
ATOM 683 N N . GLY A 1 91 ? 11.486 -7.956 1.559 1.00 95.38 91 GLY A N 1
ATOM 684 C CA . GLY A 1 91 ? 12.712 -7.847 2.351 1.00 95.38 91 GLY A CA 1
ATOM 685 C C . GLY A 1 91 ? 12.455 -7.517 3.824 1.00 95.38 91 GLY A C 1
ATOM 686 O O . GLY A 1 91 ? 13.208 -6.733 4.394 1.00 95.38 91 GLY A O 1
ATOM 687 N N . SER A 1 92 ? 11.392 -8.080 4.413 1.00 94.81 92 SER A N 1
ATOM 688 C CA . SER A 1 92 ? 10.978 -7.849 5.805 1.00 94.81 92 SER A CA 1
ATOM 689 C C . SER A 1 92 ? 10.627 -6.384 6.074 1.00 94.81 92 SER A C 1
ATOM 691 O O . SER A 1 92 ? 11.254 -5.723 6.898 1.00 94.81 92 SER A O 1
ATOM 693 N N . ALA A 1 93 ? 9.621 -5.882 5.353 1.00 96.81 93 ALA A N 1
ATOM 694 C CA . ALA A 1 93 ? 9.158 -4.492 5.411 1.00 96.81 93 ALA A CA 1
ATOM 695 C C . ALA A 1 93 ? 10.184 -3.444 4.924 1.00 96.81 93 ALA A C 1
ATOM 697 O O . ALA A 1 93 ? 10.144 -2.278 5.314 1.00 96.81 93 ALA A O 1
ATOM 698 N N . ASN A 1 94 ? 11.085 -3.835 4.017 1.00 97.06 94 ASN A N 1
ATOM 699 C CA . ASN A 1 94 ? 12.034 -2.938 3.351 1.00 97.06 94 ASN A CA 1
ATOM 700 C C . ASN A 1 94 ? 11.596 -2.574 1.914 1.00 97.06 94 ASN A C 1
ATOM 702 O O . ASN A 1 94 ? 12.335 -1.917 1.177 1.00 97.06 94 ASN A O 1
ATOM 706 N N . GLY A 1 95 ? 10.396 -2.968 1.484 1.00 97.69 95 GLY A N 1
ATOM 707 C CA . GLY A 1 95 ? 9.881 -2.683 0.143 1.00 97.69 95 GLY A CA 1
ATOM 708 C C . GLY A 1 95 ? 9.507 -1.210 -0.080 1.00 97.69 95 GLY A C 1
ATOM 709 O O . GLY A 1 95 ? 9.436 -0.764 -1.222 1.00 97.69 95 GLY A O 1
ATOM 710 N N . GLY A 1 96 ? 9.348 -0.430 0.992 1.00 98.50 96 GLY A N 1
ATOM 711 C CA . GLY A 1 96 ? 8.984 0.990 0.943 1.00 98.50 96 GLY A CA 1
ATOM 712 C C . GLY A 1 96 ? 7.473 1.243 0.947 1.00 98.50 96 GLY A C 1
ATOM 713 O O . GLY A 1 96 ? 6.677 0.318 0.785 1.00 98.50 96 GLY A O 1
ATOM 714 N N . PHE A 1 97 ? 7.091 2.501 1.159 1.00 98.75 97 PHE A N 1
ATOM 715 C CA . PHE A 1 97 ? 5.702 2.952 1.236 1.00 98.75 97 PHE A CA 1
ATOM 716 C C . PHE A 1 97 ? 5.129 3.258 -0.145 1.00 98.75 97 PHE A C 1
ATOM 718 O O . PHE A 1 97 ? 5.829 3.828 -0.974 1.00 98.75 97 PHE A O 1
ATOM 725 N N . LEU A 1 98 ? 3.872 2.891 -0.393 1.00 98.75 98 LEU A N 1
ATOM 726 C CA . LEU A 1 98 ? 3.159 3.165 -1.641 1.00 98.75 98 LEU A CA 1
ATOM 727 C C . LEU A 1 98 ? 3.026 4.679 -1.883 1.00 98.75 98 LEU A C 1
ATOM 729 O O . LEU A 1 98 ? 2.448 5.371 -1.051 1.00 98.75 98 LEU A O 1
ATOM 733 N N . ASP A 1 99 ? 3.499 5.164 -3.030 1.00 98.44 99 ASP A N 1
ATOM 734 C CA . ASP A 1 99 ? 3.660 6.593 -3.341 1.00 98.44 99 ASP A CA 1
ATOM 735 C C . ASP A 1 99 ? 3.180 6.912 -4.766 1.00 98.44 99 ASP A C 1
ATOM 737 O O . ASP A 1 99 ? 3.552 6.227 -5.725 1.00 98.44 99 ASP A O 1
ATOM 741 N N . ALA A 1 100 ? 2.392 7.976 -4.926 1.00 97.38 100 ALA A N 1
ATOM 742 C CA . ALA A 1 100 ? 2.108 8.581 -6.223 1.00 97.38 100 ALA A CA 1
ATOM 743 C C . ALA A 1 100 ? 3.311 9.426 -6.684 1.00 97.38 100 ALA A C 1
ATOM 745 O O . ALA A 1 100 ? 3.706 10.389 -6.024 1.00 97.38 100 ALA A O 1
ATOM 746 N N . ASN A 1 101 ? 3.890 9.105 -7.845 1.00 95.94 101 ASN A N 1
ATOM 747 C CA . ASN A 1 101 ? 5.200 9.627 -8.233 1.00 95.94 101 ASN A CA 1
ATOM 748 C C . ASN A 1 101 ? 5.257 10.197 -9.656 1.00 95.94 101 ASN A C 1
ATOM 750 O O . ASN A 1 101 ? 5.648 9.537 -10.619 1.00 95.94 101 ASN A O 1
ATOM 754 N N . GLY A 1 102 ? 4.938 11.490 -9.760 1.00 91.81 102 GLY A N 1
ATOM 755 C CA . GLY A 1 102 ? 5.042 12.253 -11.003 1.00 91.81 102 GLY A CA 1
ATOM 756 C C . GLY A 1 102 ? 4.008 11.843 -12.052 1.00 91.81 102 GLY A C 1
ATOM 757 O O . GLY A 1 102 ? 3.255 10.890 -11.871 1.00 91.81 102 GLY A O 1
ATOM 758 N N . LEU A 1 103 ? 3.935 12.603 -13.150 1.00 91.69 103 LEU A N 1
ATOM 759 C CA . LEU A 1 103 ? 2.966 12.347 -14.219 1.00 91.69 103 LEU A CA 1
ATOM 760 C C . LEU A 1 103 ? 3.223 10.999 -14.880 1.00 91.69 103 LEU A C 1
ATOM 762 O O . LEU A 1 103 ? 4.374 10.699 -15.203 1.00 91.69 103 LEU A O 1
ATOM 766 N N . SER A 1 104 ? 2.164 10.229 -15.118 1.00 90.25 104 SER A N 1
ATOM 767 C CA . SER A 1 104 ? 2.302 8.972 -15.847 1.00 90.25 104 SER A CA 1
ATOM 768 C C . SER A 1 104 ? 2.623 9.235 -17.314 1.00 90.25 104 SER A C 1
ATOM 770 O O . SER A 1 104 ? 2.021 10.102 -17.946 1.00 90.25 104 SER A O 1
ATOM 772 N N . GLY A 1 105 ? 3.572 8.474 -17.860 1.00 86.31 105 GLY A N 1
ATOM 773 C CA . GLY A 1 105 ? 3.803 8.418 -19.307 1.00 86.31 105 GLY A CA 1
ATOM 774 C C . GLY A 1 105 ? 2.849 7.458 -20.026 1.00 86.31 105 GLY A C 1
ATOM 775 O O . GLY A 1 105 ? 2.918 7.327 -21.246 1.00 86.31 105 GLY A O 1
ATOM 776 N N . GLN A 1 106 ? 1.996 6.752 -19.277 1.00 83.50 106 GLN A N 1
ATOM 777 C CA . GLN A 1 106 ? 1.089 5.744 -19.813 1.00 83.50 106 GLN A CA 1
ATOM 778 C C . GLN A 1 106 ? -0.138 6.384 -20.475 1.00 83.50 106 GLN A C 1
ATOM 780 O O . GLN A 1 106 ? -0.605 7.456 -20.093 1.00 83.50 106 GLN A O 1
ATOM 785 N N . GLN A 1 107 ? -0.674 5.703 -21.488 1.00 82.25 107 GLN A N 1
ATOM 786 C CA . GLN A 1 107 ? -1.878 6.132 -22.202 1.00 82.25 107 GLN A CA 1
ATOM 787 C C . GLN A 1 107 ? -3.158 5.864 -21.386 1.00 82.25 107 GLN A C 1
ATOM 789 O O . GLN A 1 107 ? -3.127 5.274 -20.309 1.00 82.25 107 GLN A O 1
ATOM 794 N N . GLY A 1 108 ? -4.313 6.285 -21.913 1.00 80.06 108 GLY A N 1
ATOM 795 C CA . GLY A 1 108 ? -5.620 5.929 -21.340 1.00 80.06 108 GLY A CA 1
ATOM 796 C C . GLY A 1 108 ? -6.046 6.768 -20.132 1.00 80.06 108 GLY A C 1
ATOM 797 O O . GLY A 1 108 ? -6.862 6.317 -19.336 1.00 80.06 108 GLY A O 1
ATOM 798 N N . GLY A 1 109 ? -5.508 7.983 -19.986 1.00 84.31 109 GLY A N 1
ATOM 799 C CA . GLY A 1 109 ? -5.895 8.909 -18.914 1.00 84.31 109 GLY A CA 1
ATOM 800 C C . GLY A 1 109 ? -5.202 8.657 -17.571 1.00 84.31 109 GLY A C 1
ATOM 801 O O . GLY A 1 109 ? -5.611 9.237 -16.564 1.00 84.31 109 GLY A O 1
ATOM 802 N N . ALA A 1 110 ? -4.155 7.825 -17.539 1.00 88.88 110 ALA A N 1
ATOM 803 C CA . ALA A 1 110 ? -3.305 7.669 -16.364 1.00 88.88 110 ALA A CA 1
ATOM 804 C C . ALA A 1 110 ? -2.692 9.024 -15.975 1.00 88.88 110 ALA A C 1
ATOM 806 O O . ALA A 1 110 ? -2.008 9.667 -16.768 1.00 88.88 110 ALA A O 1
ATOM 807 N N . LYS A 1 111 ? -2.963 9.479 -14.748 1.00 92.75 111 LYS A N 1
ATOM 808 C CA . LYS A 1 111 ? -2.534 10.808 -14.291 1.00 92.75 111 LYS A CA 1
ATOM 809 C C . LYS A 1 111 ? -1.151 10.783 -13.650 1.00 92.75 111 LYS A C 1
ATOM 811 O O . LYS A 1 111 ? -0.320 11.631 -13.962 1.00 92.75 111 LYS A O 1
ATOM 816 N N . TYR A 1 112 ? -0.905 9.811 -12.777 1.00 94.50 112 TYR A N 1
ATOM 817 C CA . TYR A 1 112 ? 0.341 9.675 -12.027 1.00 94.50 112 TYR A CA 1
ATOM 818 C C . TYR A 1 112 ? 0.825 8.229 -12.053 1.00 94.50 112 TYR A C 1
ATOM 820 O O . TYR A 1 112 ? 0.000 7.314 -12.085 1.00 94.50 112 TYR A O 1
ATOM 828 N N . ASP A 1 113 ? 2.141 8.029 -12.032 1.00 95.12 113 ASP A N 1
ATOM 829 C CA . ASP A 1 113 ? 2.700 6.703 -11.763 1.00 95.12 113 ASP A CA 1
ATOM 830 C C . ASP A 1 113 ? 2.575 6.368 -10.274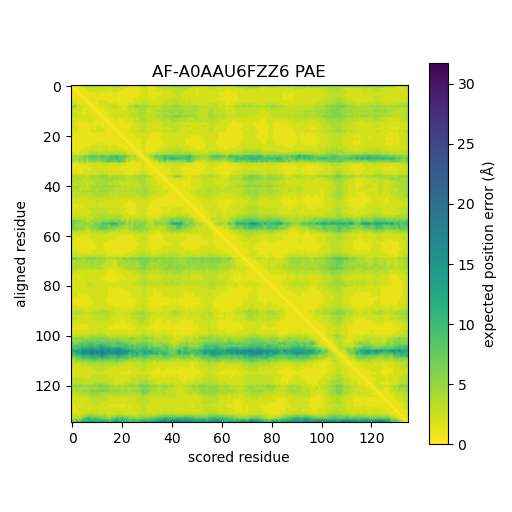 1.00 95.12 113 ASP A C 1
ATOM 832 O O . ASP A 1 113 ? 2.446 7.254 -9.425 1.00 95.12 113 ASP A O 1
ATOM 836 N N . VAL A 1 114 ? 2.638 5.076 -9.961 1.00 96.81 114 VAL A N 1
ATOM 837 C CA . VAL A 1 114 ? 2.640 4.571 -8.589 1.00 96.81 114 VAL A CA 1
ATOM 838 C C . VAL A 1 114 ? 3.916 3.766 -8.376 1.00 96.81 114 VAL A C 1
ATOM 840 O O . VAL A 1 114 ? 4.239 2.869 -9.153 1.00 96.81 114 VAL A O 1
ATOM 843 N N . THR A 1 115 ? 4.651 4.109 -7.325 1.00 98.06 115 THR A N 1
ATOM 844 C CA . THR A 1 115 ? 5.938 3.502 -6.957 1.00 98.06 115 THR A CA 1
ATOM 845 C C . THR A 1 115 ? 5.958 3.213 -5.459 1.00 98.06 115 THR A C 1
ATOM 847 O O . THR A 1 115 ? 4.971 3.466 -4.766 1.00 98.06 115 THR A O 1
ATOM 850 N N . THR A 1 116 ? 7.069 2.699 -4.937 1.0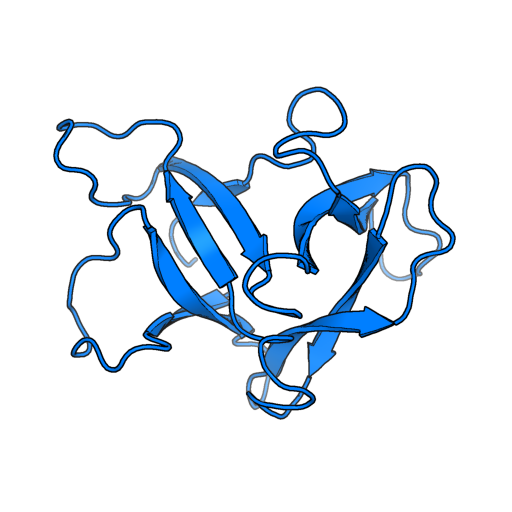0 98.56 116 THR A N 1
ATOM 851 C CA . THR A 1 116 ? 7.349 2.782 -3.501 1.00 98.56 116 THR A CA 1
ATOM 852 C C . THR A 1 116 ? 8.443 3.790 -3.176 1.00 98.56 116 THR A C 1
ATOM 854 O O . THR A 1 116 ? 9.353 4.008 -3.970 1.00 98.56 116 THR A O 1
ATOM 857 N N . SER A 1 117 ? 8.382 4.371 -1.982 1.00 98.00 117 SER A N 1
ATOM 858 C CA . SER A 1 117 ? 9.321 5.354 -1.433 1.00 98.00 117 SER A CA 1
ATOM 859 C C . SER A 1 117 ? 9.964 4.826 -0.140 1.00 98.00 117 SER A C 1
ATOM 861 O O . SER A 1 117 ? 9.335 4.055 0.588 1.00 98.00 117 SER A O 1
ATOM 863 N N . PRO A 1 118 ? 11.210 5.207 0.202 1.00 97.25 118 PRO A N 1
ATOM 864 C CA . PRO A 1 118 ? 11.760 4.933 1.532 1.00 97.25 118 PRO A CA 1
ATOM 865 C C . PRO A 1 118 ? 11.056 5.720 2.653 1.00 97.25 118 PRO A C 1
ATOM 867 O O . PRO A 1 118 ? 11.205 5.362 3.818 1.00 97.25 118 PRO A O 1
ATOM 870 N N . TYR A 1 119 ? 10.296 6.764 2.316 1.00 96.69 119 TYR A N 1
ATOM 871 C CA . TYR A 1 119 ? 9.573 7.620 3.257 1.00 96.69 119 TYR A CA 1
ATOM 872 C C . TYR A 1 119 ? 8.069 7.359 3.183 1.00 96.69 119 TYR A C 1
ATOM 874 O O . TYR A 1 119 ? 7.562 7.054 2.105 1.00 96.69 119 TYR A O 1
ATOM 882 N N . THR A 1 120 ? 7.364 7.520 4.308 1.00 96.19 120 THR A N 1
ATOM 883 C CA . THR A 1 120 ? 5.891 7.428 4.385 1.00 96.19 120 THR A CA 1
ATOM 884 C C . THR A 1 120 ? 5.202 8.385 3.426 1.00 96.19 120 THR A C 1
ATOM 886 O O . THR A 1 120 ? 4.138 8.064 2.913 1.00 96.19 120 THR A O 1
ATOM 889 N N . ASP A 1 121 ? 5.831 9.533 3.182 1.00 93.25 121 ASP A N 1
ATOM 890 C CA . ASP A 1 121 ? 5.395 10.526 2.221 1.00 93.25 121 ASP A CA 1
ATOM 891 C C . ASP A 1 121 ? 6.621 11.216 1.607 1.00 93.25 121 ASP A C 1
ATOM 893 O O . ASP A 1 121 ? 7.444 11.789 2.326 1.00 93.25 121 ASP A O 1
ATOM 897 N N . ARG A 1 122 ? 6.808 11.112 0.286 1.00 93.50 122 ARG A N 1
ATOM 898 C CA . ARG A 1 122 ? 7.985 11.690 -0.392 1.00 93.50 122 ARG A CA 1
ATOM 899 C C . ARG A 1 122 ? 7.822 13.191 -0.653 1.00 93.50 122 ARG A C 1
ATOM 901 O O . ARG A 1 122 ? 8.807 13.926 -0.684 1.00 93.50 122 ARG A O 1
ATOM 908 N N . GLY A 1 123 ? 6.591 13.643 -0.852 1.00 92.44 123 GLY A N 1
ATOM 909 C CA . GLY A 1 123 ? 6.181 15.045 -0.911 1.00 92.44 123 GLY A CA 1
ATOM 910 C C . GLY A 1 123 ? 4.718 15.175 -0.477 1.00 92.44 123 GLY A C 1
ATOM 911 O O . GLY A 1 123 ? 4.030 14.176 -0.465 1.00 92.44 123 GLY A O 1
ATOM 912 N N . PRO A 1 124 ? 4.197 16.364 -0.145 1.00 95.00 124 PRO A N 1
ATOM 913 C CA . PRO A 1 124 ? 2.926 16.485 0.577 1.00 95.00 124 PRO A CA 1
ATOM 914 C C . PRO A 1 124 ? 1.756 15.673 -0.020 1.00 95.00 124 PRO A C 1
ATOM 916 O O . PRO A 1 124 ? 1.248 16.000 -1.094 1.00 95.00 124 PRO A O 1
ATOM 919 N N . GLY A 1 125 ? 1.328 14.630 0.697 1.00 95.56 125 GLY A N 1
ATOM 920 C CA . GLY A 1 125 ? 0.192 13.761 0.382 1.00 95.56 125 GLY A CA 1
ATOM 921 C C . GLY A 1 125 ? 0.443 12.689 -0.685 1.00 95.56 125 GLY A C 1
ATOM 922 O O . GLY A 1 125 ? -0.504 12.026 -1.102 1.00 95.56 125 GLY A O 1
ATOM 923 N N . THR A 1 126 ? 1.677 12.506 -1.156 1.00 97.19 126 THR A N 1
ATOM 924 C CA . THR A 1 126 ? 2.018 11.516 -2.196 1.00 97.19 126 THR A CA 1
ATOM 925 C C . THR A 1 126 ? 1.941 10.065 -1.720 1.00 97.19 126 THR A C 1
ATOM 927 O O . THR A 1 126 ? 1.577 9.195 -2.511 1.00 97.19 126 THR A O 1
ATOM 930 N N . GLY A 1 127 ? 2.224 9.805 -0.443 1.00 97.81 127 GLY A N 1
ATOM 931 C CA . GLY A 1 127 ? 2.151 8.485 0.190 1.00 97.81 127 GLY A CA 1
ATOM 932 C C . GLY A 1 127 ? 0.927 8.274 1.090 1.00 97.81 127 GLY A C 1
ATOM 933 O O . GLY A 1 127 ? 0.802 7.231 1.741 1.00 97.81 127 GLY A O 1
ATOM 934 N N . SER A 1 128 ? 0.018 9.250 1.132 1.00 98.12 128 SER A N 1
ATOM 935 C CA . SER A 1 128 ? -1.208 9.227 1.935 1.00 98.12 128 SER A CA 1
ATOM 936 C C . SER A 1 128 ? -2.405 8.818 1.075 1.00 98.12 128 SER A C 1
ATOM 938 O O . SER A 1 128 ? -2.749 9.478 0.094 1.00 98.12 128 SER A O 1
ATOM 940 N N . TRP A 1 129 ? -3.077 7.730 1.451 1.00 98.12 129 TRP A N 1
ATOM 941 C CA . TRP A 1 129 ? -4.186 7.144 0.694 1.00 98.12 129 TRP A CA 1
ATOM 942 C C . TRP A 1 129 ? -5.479 7.213 1.495 1.00 98.12 129 TRP A C 1
ATOM 944 O O . TRP A 1 129 ? -5.527 6.767 2.635 1.00 98.12 129 TRP A O 1
ATOM 954 N N . LYS A 1 130 ? -6.557 7.733 0.903 1.00 97.62 130 LYS A N 1
ATOM 955 C CA . LYS A 1 130 ? -7.855 7.818 1.582 1.00 97.62 130 LYS A CA 1
ATOM 956 C C . LYS A 1 130 ? -8.691 6.558 1.348 1.00 97.62 130 LYS A C 1
ATOM 958 O O . LYS A 1 130 ? -8.899 6.155 0.202 1.00 97.62 130 LYS A O 1
ATOM 963 N N . VAL A 1 131 ? -9.216 5.967 2.421 1.00 97.19 131 VAL A N 1
ATOM 964 C CA . VAL A 1 131 ? -10.154 4.840 2.345 1.00 97.19 131 VAL A CA 1
ATOM 965 C C . VAL A 1 131 ? -11.543 5.373 2.006 1.00 97.19 131 VAL A C 1
ATOM 967 O O . VAL A 1 131 ? -12.126 6.139 2.764 1.00 97.19 131 VAL A O 1
ATOM 970 N N . LEU A 1 132 ? -12.092 4.962 0.866 1.00 96.44 132 LEU A N 1
ATOM 971 C CA . LEU A 1 132 ? -13.425 5.367 0.417 1.00 96.44 132 LEU A CA 1
ATOM 972 C C . LEU A 1 132 ? -14.362 4.158 0.320 1.00 96.44 132 LEU A C 1
ATOM 974 O O . LEU A 1 132 ? -13.882 3.029 0.165 1.00 96.44 132 LEU A O 1
ATOM 978 N N . PRO A 1 133 ? -15.691 4.369 0.378 1.00 91.19 133 PRO A N 1
ATOM 979 C CA . PRO A 1 133 ? -16.648 3.311 0.099 1.00 91.19 133 PRO A CA 1
ATOM 980 C C . PRO A 1 133 ? -16.417 2.710 -1.288 1.00 91.19 133 PRO A C 1
ATOM 982 O O . PRO A 1 133 ? -16.081 3.407 -2.246 1.00 91.19 133 PRO A O 1
A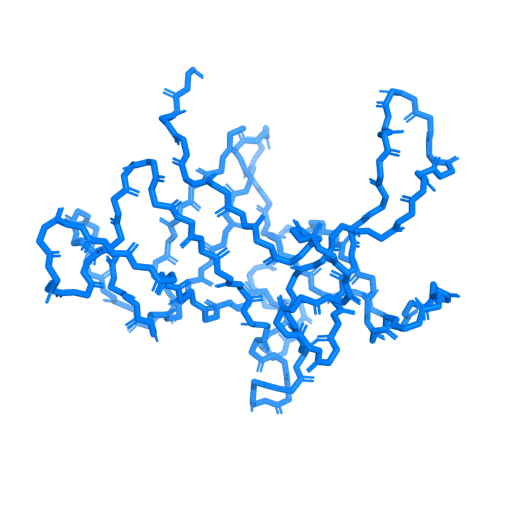TOM 985 N N . ALA A 1 134 ? -16.656 1.409 -1.396 1.00 84.19 134 ALA A N 1
ATOM 986 C CA . ALA A 1 134 ? -16.894 0.780 -2.682 1.00 84.19 134 ALA A CA 1
ATOM 987 C C . ALA A 1 134 ? -18.180 1.357 -3.297 1.00 84.19 134 ALA A C 1
ATOM 989 O O . ALA A 1 134 ? -19.220 1.349 -2.638 1.00 84.19 134 ALA A O 1
ATOM 990 N N . SER A 1 135 ? -18.098 1.845 -4.535 1.00 74.81 135 SER A N 1
ATOM 991 C CA . SER A 1 135 ? -19.230 2.307 -5.352 1.00 74.81 135 SER A CA 1
ATOM 992 C C . SER A 1 135 ? -19.555 1.321 -6.460 1.00 74.81 135 SER A C 1
ATOM 994 O O . SER A 1 135 ? -18.569 0.831 -7.066 1.00 74.81 135 SER A O 1
#

Solvent-accessible surface area (backbone atoms only — not comparable to full-atom values): 7419 Å² total; per-residue (Å²): 106,73,43,83,41,60,68,80,70,64,61,90,91,60,82,53,39,50,69,39,47,25,32,45,29,36,57,66,84,92,40,28,25,44,26,58,56,62,75,36,90,52,88,78,39,51,19,26,53,48,72,34,84,50,81,62,83,43,80,34,29,25,32,28,32,36,34,51,80,57,49,88,70,88,75,51,49,60,52,76,73,27,39,30,35,39,35,23,27,18,79,81,60,64,39,22,15,43,25,57,56,59,73,32,90,54,75,92,80,47,64,54,32,52,27,14,16,86,41,68,53,85,50,98,65,31,10,56,42,72,38,67,80,88,128

Mean predicted aligned error: 3.1 Å

Sequence (135 aa):
MWKVVSATGKANGSHVTSGDVVYLVNQYSTGTYLDTNGHSTRSGAKYDVSTTATKNRGPGTSKWHIFGETSSPADGRIRTDDVVNLLNDYGSANGGFLDANGLSGQQGGAKYDVTTSPYTDRGPGTGSWKVLPAS

Radius of gyration: 14.35 Å; Cα contacts (8 Å, |Δi|>4): 323; chains: 1; bounding box: 33×32×41 Å

pLDDT: mean 95.31, std 4.24, range [74.81, 98.88]

Foldseek 3Di:
DWDWAFPPDDDPPDFDFQFTKTWIWDPPDPIWTWFFDAQDPAPQFGTFIDTHRDCPPDVQGRIWRKHFPQDPPRPRTDDAFTKIWIFTCPPHSQLAIWFFGDQDPDDDPGGTGIGGHNDCYPDPCGRIDGHHDDD